Protein AF-A0A142X4V8-F1 (afdb_monomer)

Sequence (94 aa):
MAGRDEIILATAELLLLREICSKAEPFPVPSDIIEFLHLDSLVLYHLVATTDGGFRPTNLGLTVAQLTPSELMPHGCLFRAADIMRATARTDEP

Radius of gyration: 13.43 Å; Cα contacts (8 Å, |Δi|>4): 120; chains: 1; bounding box: 38×34×35 Å

Secondary structure (DSSP, 8-state):
---SSEEEEEHHHHHHHHHHHH-SSPBPPPSSHHHHHHHHHHHHTTSEEEETTEEEE-HHHHHHHHSPPEEEETTEEEEEHHHHHHHHHHHS--

Structure (mmCIF, N/CA/C/O backbone):
data_AF-A0A142X4V8-F1
#
_entry.id   AF-A0A142X4V8-F1
#
loop_
_atom_site.group_PDB
_atom_site.id
_atom_site.type_symbol
_atom_site.label_atom_id
_atom_site.label_alt_id
_atom_site.label_comp_id
_atom_site.label_asym_id
_atom_site.label_entity_id
_atom_site.label_seq_id
_atom_site.pdbx_PDB_ins_code
_atom_site.Cartn_x
_atom_site.Cartn_y
_atom_site.Cartn_z
_atom_site.occupancy
_atom_site.B_iso_or_equiv
_atom_site.auth_seq_id
_atom_site.auth_comp_id
_atom_site.auth_asym_id
_atom_site.auth_atom_id
_atom_site.pdbx_PDB_model_num
ATOM 1 N N . MET A 1 1 ? -24.527 -9.841 7.657 1.00 39.06 1 MET A N 1
ATOM 2 C CA . MET A 1 1 ? -23.175 -10.400 7.451 1.00 39.06 1 MET A CA 1
ATOM 3 C C . MET A 1 1 ? -22.216 -9.226 7.388 1.00 39.06 1 MET A C 1
ATOM 5 O O . MET A 1 1 ? -22.160 -8.572 6.362 1.00 39.06 1 MET A O 1
ATOM 9 N N . ALA A 1 2 ? -21.573 -8.893 8.505 1.00 38.34 2 ALA A N 1
ATOM 10 C CA . ALA A 1 2 ? -20.539 -7.864 8.576 1.00 38.34 2 ALA A CA 1
ATOM 11 C C . ALA A 1 2 ? -19.189 -8.589 8.546 1.00 38.34 2 ALA A C 1
ATOM 13 O O . ALA A 1 2 ? -18.998 -9.510 9.338 1.00 38.34 2 ALA A O 1
ATOM 14 N N . GLY A 1 3 ? -18.320 -8.260 7.591 1.00 38.50 3 GLY A N 1
ATOM 15 C CA . GLY A 1 3 ? -16.996 -8.888 7.482 1.00 38.50 3 GLY A CA 1
ATOM 16 C C . GLY A 1 3 ? -16.358 -8.894 6.090 1.00 38.50 3 GLY A C 1
ATOM 17 O O . GLY A 1 3 ? -15.456 -9.691 5.872 1.00 38.50 3 GLY A O 1
ATOM 18 N N . ARG A 1 4 ? -16.831 -8.087 5.126 1.00 53.03 4 ARG A N 1
ATOM 19 C CA . ARG A 1 4 ? -16.251 -8.023 3.765 1.00 53.03 4 ARG A CA 1
ATOM 20 C C . ARG A 1 4 ? -15.679 -6.663 3.362 1.00 53.03 4 ARG A C 1
ATOM 22 O O . ARG A 1 4 ? -15.126 -6.561 2.277 1.00 53.03 4 ARG A O 1
ATOM 29 N N . ASP A 1 5 ? -15.755 -5.664 4.235 1.00 69.38 5 ASP A N 1
ATOM 30 C CA . ASP A 1 5 ? -15.383 -4.288 3.900 1.00 69.38 5 ASP A CA 1
ATOM 31 C C . ASP A 1 5 ? -14.183 -3.836 4.750 1.00 69.38 5 ASP A C 1
ATOM 33 O O . ASP A 1 5 ? -14.190 -2.789 5.390 1.00 69.38 5 ASP A O 1
ATOM 37 N N . GLU A 1 6 ? -13.157 -4.672 4.850 1.00 82.56 6 GLU A N 1
ATOM 38 C CA . GLU A 1 6 ? -11.945 -4.376 5.614 1.00 82.56 6 GLU A CA 1
ATOM 39 C C . GLU A 1 6 ? -10.724 -4.745 4.777 1.00 82.56 6 GLU A C 1
ATOM 41 O O . GLU A 1 6 ? -10.704 -5.791 4.129 1.00 82.56 6 GLU A O 1
ATOM 46 N N . ILE A 1 7 ? -9.709 -3.884 4.794 1.00 87.69 7 ILE A N 1
ATOM 47 C CA . ILE A 1 7 ? -8.402 -4.174 4.2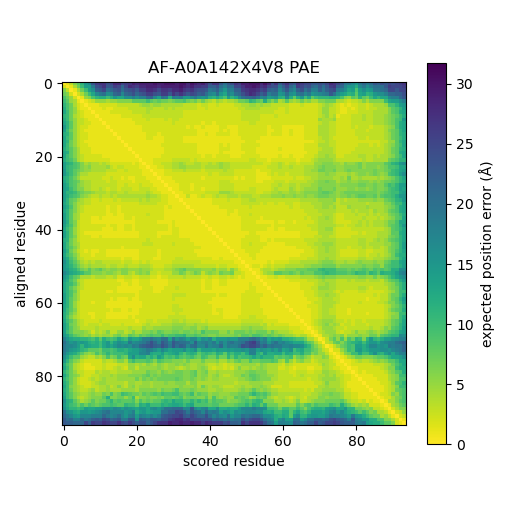06 1.00 87.69 7 ILE A CA 1
ATOM 48 C C . ILE A 1 7 ? -7.448 -4.446 5.361 1.00 87.69 7 ILE A C 1
ATOM 50 O O . ILE A 1 7 ? -7.269 -3.602 6.241 1.00 87.69 7 ILE A O 1
ATOM 54 N N . ILE A 1 8 ? -6.844 -5.629 5.357 1.00 89.69 8 ILE A N 1
ATOM 55 C CA . ILE A 1 8 ? -5.813 -6.015 6.316 1.00 89.69 8 ILE A CA 1
ATOM 56 C C . ILE A 1 8 ? -4.504 -6.099 5.548 1.00 89.69 8 ILE A C 1
ATOM 58 O O . ILE A 1 8 ? -4.377 -6.911 4.637 1.00 89.69 8 ILE A O 1
ATOM 62 N N . LEU A 1 9 ? -3.548 -5.259 5.931 1.00 90.69 9 LEU A N 1
ATOM 63 C CA . LEU A 1 9 ? -2.201 -5.260 5.375 1.00 90.69 9 LEU A CA 1
ATOM 64 C C . LEU A 1 9 ? -1.209 -5.718 6.435 1.00 90.69 9 LEU A C 1
ATOM 66 O O . LEU A 1 9 ? -1.341 -5.370 7.611 1.00 90.69 9 LEU A O 1
ATOM 70 N N . ALA A 1 10 ? -0.168 -6.430 6.025 1.00 92.00 10 ALA A N 1
ATOM 71 C CA . ALA A 1 10 ? 1.028 -6.530 6.846 1.00 92.00 10 ALA A CA 1
ATOM 72 C C . ALA A 1 10 ? 1.668 -5.138 6.999 1.00 92.00 10 ALA A C 1
ATOM 74 O O . ALA A 1 10 ? 1.587 -4.295 6.102 1.00 92.00 10 ALA A O 1
ATOM 75 N N . THR A 1 11 ? 2.374 -4.890 8.106 1.00 90.31 11 THR A N 1
ATOM 76 C CA . THR A 1 11 ? 3.108 -3.623 8.286 1.00 90.31 11 THR A CA 1
ATOM 77 C C . THR A 1 11 ? 4.073 -3.351 7.124 1.00 90.31 11 THR A C 1
ATOM 79 O O . THR A 1 11 ? 4.172 -2.214 6.668 1.00 90.31 11 THR A O 1
ATOM 82 N N . ALA A 1 12 ? 4.737 -4.390 6.606 1.00 92.88 12 ALA A N 1
ATOM 83 C CA . ALA A 1 12 ? 5.630 -4.287 5.451 1.00 92.88 12 ALA A CA 1
ATOM 84 C C . ALA A 1 12 ? 4.901 -3.830 4.174 1.00 92.88 12 ALA A C 1
ATOM 86 O O . ALA A 1 12 ? 5.405 -2.973 3.455 1.00 92.88 12 ALA A O 1
ATOM 87 N N . GLU A 1 13 ? 3.686 -4.326 3.931 1.00 95.62 13 GLU A N 1
ATOM 88 C CA . GLU A 1 13 ? 2.866 -3.942 2.776 1.00 95.62 13 GLU A CA 1
ATOM 89 C C . GLU A 1 13 ? 2.421 -2.481 2.873 1.00 95.62 13 GLU A C 1
ATOM 91 O O . GLU A 1 13 ? 2.461 -1.761 1.880 1.00 95.62 13 GLU A O 1
ATOM 96 N N . LEU A 1 14 ? 2.057 -2.003 4.070 1.00 94.75 14 LEU A N 1
ATOM 97 C CA . LEU A 1 14 ? 1.728 -0.589 4.269 1.00 94.75 14 LEU A CA 1
ATOM 98 C C . LEU A 1 14 ? 2.942 0.323 4.033 1.00 94.75 14 LEU A C 1
ATOM 100 O O . LEU A 1 14 ? 2.798 1.399 3.450 1.00 94.75 14 LEU A O 1
ATOM 104 N N . LEU A 1 15 ? 4.131 -0.083 4.487 1.00 94.50 15 LEU A N 1
ATOM 105 C CA . LEU A 1 15 ? 5.362 0.672 4.243 1.00 94.50 15 LEU A CA 1
ATOM 106 C C . LEU A 1 15 ? 5.691 0.723 2.749 1.00 94.50 15 LEU A C 1
ATOM 108 O O . LEU A 1 15 ? 5.931 1.811 2.226 1.00 94.50 15 LEU A O 1
ATOM 112 N N . LEU A 1 16 ? 5.612 -0.417 2.061 1.00 96.81 16 LEU A N 1
ATOM 113 C CA . LEU A 1 16 ? 5.824 -0.501 0.619 1.00 96.81 16 LEU A CA 1
ATOM 114 C C . LEU A 1 16 ? 4.794 0.335 -0.154 1.00 96.81 16 LEU A C 1
ATOM 116 O O . LEU A 1 16 ? 5.160 1.104 -1.038 1.00 96.81 16 LEU A O 1
ATOM 120 N N . LEU A 1 17 ? 3.512 0.267 0.217 1.00 97.75 17 LEU A N 1
ATOM 121 C CA . LEU A 1 17 ? 2.462 1.092 -0.382 1.00 97.75 17 LEU A CA 1
ATOM 122 C C . LEU A 1 17 ? 2.775 2.586 -0.233 1.00 97.75 17 LEU A C 1
ATOM 124 O O . LEU A 1 17 ? 2.665 3.338 -1.199 1.00 97.75 17 LEU A O 1
ATOM 128 N N . ARG A 1 18 ? 3.190 3.026 0.960 1.00 96.88 18 ARG A N 1
ATOM 129 C CA . ARG A 1 18 ? 3.569 4.426 1.206 1.00 96.8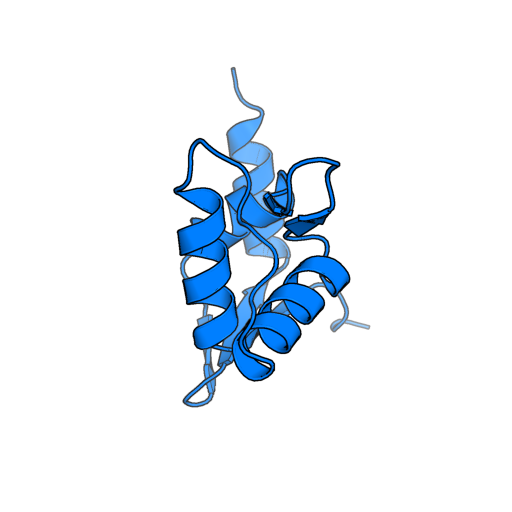8 18 ARG A CA 1
ATOM 130 C C . ARG A 1 18 ? 4.785 4.844 0.387 1.00 96.88 18 ARG A C 1
ATOM 132 O O . ARG A 1 18 ? 4.798 5.959 -0.131 1.00 96.88 18 ARG A O 1
ATOM 139 N N . GLU A 1 19 ? 5.766 3.962 0.232 1.00 97.00 19 GLU A N 1
ATOM 140 C CA . GLU A 1 19 ? 6.907 4.210 -0.643 1.00 97.00 19 GLU A CA 1
ATOM 141 C C . GLU A 1 19 ? 6.452 4.393 -2.096 1.00 97.00 19 GLU A C 1
ATOM 143 O O . GLU A 1 19 ? 6.764 5.419 -2.703 1.00 97.00 19 GLU A O 1
ATOM 148 N N . ILE A 1 20 ? 5.665 3.458 -2.634 1.00 97.12 20 ILE A N 1
ATOM 149 C CA . ILE A 1 20 ? 5.116 3.526 -3.997 1.00 97.12 20 ILE A CA 1
ATOM 150 C C . ILE A 1 20 ? 4.343 4.836 -4.204 1.00 97.12 20 ILE A C 1
ATOM 152 O O . ILE A 1 20 ? 4.573 5.536 -5.189 1.00 97.12 20 ILE A O 1
ATOM 156 N N . CYS A 1 21 ? 3.479 5.209 -3.255 1.00 96.94 21 CYS A N 1
ATOM 157 C CA . CYS A 1 21 ? 2.687 6.440 -3.304 1.00 96.94 21 CYS A CA 1
ATOM 158 C C . CYS A 1 21 ? 3.521 7.729 -3.255 1.00 96.94 21 CYS A C 1
ATOM 160 O O . CYS A 1 21 ? 3.042 8.774 -3.691 1.00 96.94 21 CYS A O 1
ATOM 162 N N . SER A 1 22 ? 4.744 7.680 -2.724 1.00 96.50 22 SER A N 1
ATOM 163 C CA . SER A 1 22 ? 5.630 8.846 -2.625 1.00 96.50 22 SER A CA 1
ATOM 164 C C . SER A 1 22 ? 6.455 9.107 -3.892 1.00 96.50 22 SER A C 1
ATOM 166 O O . SER A 1 22 ? 7.033 10.187 -4.033 1.00 96.50 22 SER A O 1
ATOM 168 N N . LYS A 1 23 ? 6.530 8.141 -4.820 1.00 93.06 23 LYS A N 1
ATOM 169 C CA . LYS A 1 23 ? 7.379 8.234 -6.016 1.00 93.06 23 LYS A CA 1
ATOM 170 C C . LYS A 1 23 ? 6.665 8.919 -7.181 1.00 93.06 23 LYS A C 1
ATOM 172 O O . LYS A 1 23 ? 5.560 8.554 -7.574 1.00 93.06 23 LYS A O 1
ATOM 177 N N . ALA A 1 24 ? 7.362 9.873 -7.798 1.00 91.25 24 ALA A N 1
ATOM 178 C CA . ALA A 1 24 ? 6.928 10.509 -9.041 1.00 91.25 24 ALA A CA 1
ATOM 179 C C . ALA A 1 24 ? 7.021 9.562 -10.250 1.00 91.25 24 ALA A C 1
ATOM 181 O O . ALA A 1 24 ? 6.182 9.632 -11.144 1.00 91.25 24 ALA A O 1
ATOM 182 N N . GLU A 1 25 ? 7.967 8.621 -10.245 1.00 95.19 25 GLU A N 1
ATOM 183 C CA . GLU A 1 25 ? 8.150 7.590 -11.280 1.00 95.19 25 GLU A CA 1
ATOM 184 C C . GLU A 1 25 ? 7.514 6.251 -10.873 1.00 95.19 25 GLU A C 1
ATOM 186 O O . GLU A 1 25 ? 7.329 6.020 -9.673 1.00 95.19 25 GLU A O 1
ATOM 191 N N . PRO A 1 26 ? 7.129 5.374 -11.828 1.00 96.56 26 PRO A N 1
ATOM 192 C CA . PRO A 1 26 ? 6.538 4.089 -11.482 1.00 96.56 26 PRO A CA 1
ATOM 193 C C . PRO A 1 26 ? 7.524 3.262 -10.658 1.00 96.56 26 PRO A C 1
ATOM 195 O O . PRO A 1 26 ? 8.729 3.256 -10.914 1.00 96.56 26 PRO A O 1
ATOM 198 N N . PHE A 1 27 ? 7.010 2.555 -9.659 1.00 96.88 27 PHE A N 1
ATOM 199 C CA . PHE A 1 27 ? 7.826 1.674 -8.843 1.00 96.88 27 PHE A CA 1
ATOM 200 C C . PHE A 1 27 ? 8.248 0.455 -9.685 1.00 96.88 27 PHE A C 1
ATOM 202 O O . PHE A 1 27 ? 7.389 -0.153 -10.323 1.00 96.88 27 PHE A O 1
ATOM 209 N N . PRO A 1 28 ? 9.541 0.101 -9.756 1.00 96.31 28 PRO A N 1
ATOM 210 C CA . PRO A 1 28 ? 9.997 -0.999 -10.603 1.00 96.31 28 PRO A CA 1
ATOM 211 C C . PRO A 1 28 ? 9.573 -2.363 -10.041 1.00 96.31 28 PRO A C 1
ATOM 213 O O . PRO A 1 28 ? 9.215 -2.480 -8.875 1.00 96.31 28 PRO A O 1
ATOM 216 N N . VAL A 1 29 ? 9.652 -3.416 -10.859 1.00 93.75 29 VAL A N 1
ATOM 217 C CA . VAL A 1 29 ? 9.488 -4.797 -10.373 1.00 93.75 29 VAL A CA 1
ATOM 218 C C . VAL A 1 29 ? 10.640 -5.120 -9.403 1.00 93.75 29 VAL A C 1
ATOM 220 O O . VAL A 1 29 ? 11.799 -5.013 -9.817 1.00 93.75 29 VAL A O 1
ATOM 223 N N . PRO A 1 30 ? 10.363 -5.521 -8.147 1.00 93.69 30 PRO A N 1
ATOM 224 C CA . PRO A 1 30 ? 11.392 -5.963 -7.214 1.00 93.69 30 PRO A CA 1
ATOM 225 C C . PRO A 1 30 ? 12.153 -7.179 -7.737 1.00 93.69 30 PRO A C 1
ATOM 227 O O . PRO A 1 30 ? 11.567 -8.090 -8.321 1.00 93.69 30 PRO A O 1
ATOM 230 N N . SER A 1 31 ? 13.459 -7.218 -7.485 1.00 92.25 31 SER A N 1
ATOM 231 C CA . SER A 1 31 ? 14.275 -8.418 -7.702 1.00 92.25 31 SER A CA 1
ATOM 232 C C . SER A 1 31 ? 14.248 -9.372 -6.504 1.00 92.25 31 SER A C 1
ATOM 234 O O . SER A 1 31 ? 14.529 -10.559 -6.668 1.00 92.25 31 SER A O 1
ATOM 236 N N . ASP A 1 32 ? 13.914 -8.866 -5.314 1.00 95.62 32 ASP A N 1
ATOM 237 C CA . ASP A 1 32 ? 13.733 -9.664 -4.106 1.00 95.62 32 ASP A CA 1
ATOM 238 C C . ASP A 1 32 ? 12.337 -10.304 -4.071 1.00 95.62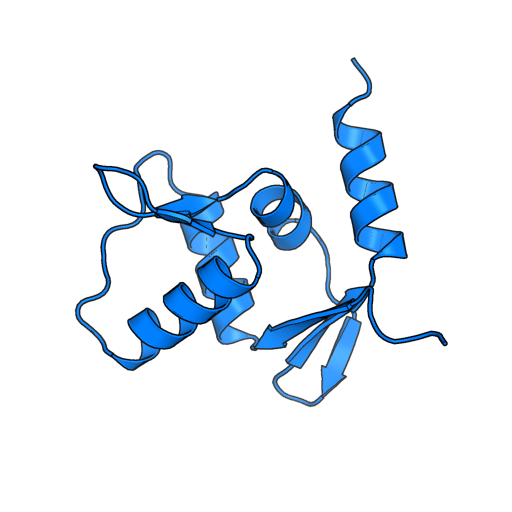 32 ASP A C 1
ATOM 240 O O . ASP A 1 32 ? 11.321 -9.648 -4.308 1.00 95.62 32 ASP A O 1
ATOM 244 N N . ILE A 1 33 ? 12.282 -11.603 -3.764 1.00 95.50 33 ILE A N 1
ATOM 245 C CA . ILE A 1 33 ? 11.034 -12.373 -3.800 1.00 95.50 33 ILE A CA 1
ATOM 246 C C . ILE A 1 33 ? 10.062 -11.977 -2.684 1.00 95.50 33 ILE A C 1
ATOM 248 O O . ILE A 1 33 ? 8.853 -12.044 -2.884 1.00 95.50 33 ILE A O 1
ATOM 252 N N . ILE A 1 34 ? 10.559 -11.562 -1.517 1.00 94.81 34 ILE A N 1
ATOM 253 C CA . ILE A 1 34 ? 9.702 -11.180 -0.391 1.00 94.81 34 ILE A CA 1
ATOM 254 C C . ILE A 1 34 ? 9.043 -9.836 -0.689 1.00 94.81 34 ILE A C 1
ATOM 256 O O . ILE A 1 34 ? 7.830 -9.696 -0.535 1.00 94.81 34 ILE A O 1
ATOM 260 N N . GLU A 1 35 ? 9.813 -8.873 -1.191 1.00 94.94 35 GLU A N 1
ATOM 261 C CA . GLU A 1 35 ? 9.273 -7.589 -1.636 1.00 94.94 35 GLU A CA 1
ATOM 262 C C . GLU A 1 35 ? 8.285 -7.758 -2.800 1.00 94.94 35 GLU A C 1
ATOM 264 O O . GLU A 1 35 ? 7.220 -7.138 -2.798 1.00 94.94 35 GLU A O 1
ATOM 269 N N . PHE A 1 36 ? 8.579 -8.654 -3.751 1.00 96.00 36 PHE A N 1
ATOM 270 C CA . PHE A 1 36 ? 7.653 -8.988 -4.832 1.00 96.00 36 PHE A CA 1
ATOM 271 C C . PHE A 1 36 ? 6.321 -9.539 -4.309 1.00 96.00 36 PHE A C 1
ATOM 273 O O . PHE A 1 36 ? 5.270 -9.116 -4.778 1.00 96.00 36 PHE A O 1
ATOM 280 N N . LEU A 1 37 ? 6.335 -10.443 -3.324 1.00 96.75 37 LEU A N 1
ATOM 281 C CA . LEU A 1 37 ? 5.102 -10.987 -2.742 1.00 96.75 37 LEU A CA 1
ATOM 282 C C . LEU A 1 37 ? 4.274 -9.910 -2.030 1.00 96.75 37 LEU A C 1
ATOM 284 O O . LEU A 1 37 ? 3.052 -9.900 -2.155 1.00 96.75 37 LEU A O 1
ATOM 288 N N . HIS A 1 38 ? 4.917 -8.974 -1.327 1.00 96.69 38 HIS A N 1
ATOM 289 C CA . HIS A 1 38 ? 4.212 -7.832 -0.740 1.00 96.69 38 HIS A CA 1
ATOM 290 C C . HIS A 1 38 ? 3.609 -6.918 -1.809 1.00 96.69 38 HIS A C 1
ATOM 292 O O . HIS A 1 38 ? 2.479 -6.456 -1.660 1.00 96.69 38 HIS A O 1
ATOM 298 N N . LEU A 1 39 ? 4.333 -6.676 -2.901 1.00 97.06 39 LEU A N 1
ATOM 299 C CA . LEU A 1 39 ? 3.819 -5.914 -4.032 1.00 97.06 39 LEU A CA 1
ATOM 300 C C . LEU A 1 39 ? 2.625 -6.614 -4.697 1.00 97.06 39 LEU A C 1
ATOM 302 O O . LEU A 1 39 ? 1.630 -5.957 -4.999 1.00 97.06 39 LEU A O 1
ATOM 306 N N . ASP A 1 40 ? 2.698 -7.931 -4.882 1.00 95.88 40 ASP A N 1
ATOM 307 C CA . ASP A 1 40 ? 1.619 -8.741 -5.451 1.00 95.88 40 ASP A CA 1
ATOM 308 C C . ASP A 1 40 ? 0.358 -8.688 -4.573 1.00 95.88 40 ASP A C 1
ATOM 310 O O . ASP A 1 40 ? -0.733 -8.428 -5.081 1.00 95.88 40 ASP A O 1
ATOM 314 N N . SER A 1 41 ? 0.499 -8.773 -3.242 1.00 95.50 41 SER A N 1
ATOM 315 C CA . SER A 1 41 ? -0.607 -8.528 -2.302 1.00 95.50 41 SER A CA 1
ATOM 316 C C . SER A 1 41 ? -1.266 -7.163 -2.528 1.00 95.50 41 SER A C 1
ATOM 318 O O . SER A 1 41 ? -2.493 -7.061 -2.583 1.00 95.50 41 SER A O 1
ATOM 320 N N . LEU A 1 42 ? -0.477 -6.093 -2.685 1.00 9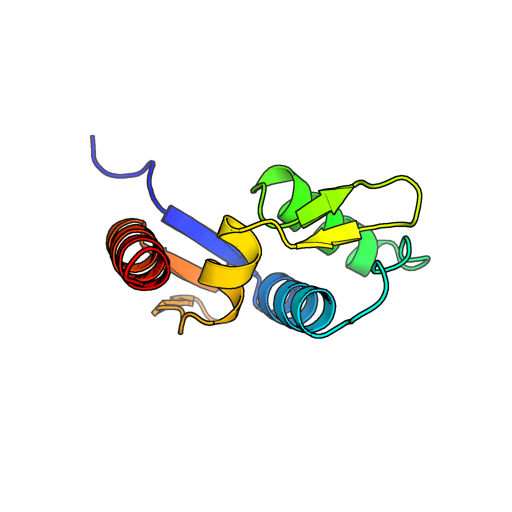7.12 42 LEU A N 1
ATOM 321 C CA . LEU A 1 42 ? -1.011 -4.746 -2.920 1.00 97.12 42 LEU A CA 1
ATOM 322 C C . LEU A 1 42 ? -1.766 -4.637 -4.255 1.00 97.12 42 LEU A C 1
ATOM 324 O O . LEU A 1 42 ? -2.739 -3.880 -4.345 1.00 97.12 42 LEU A O 1
ATOM 328 N N . VAL A 1 43 ? -1.354 -5.396 -5.273 1.00 96.62 43 VAL A N 1
ATOM 329 C CA . VAL A 1 43 ? -2.066 -5.502 -6.555 1.00 96.62 43 VAL A CA 1
ATOM 330 C C . VAL A 1 43 ? -3.369 -6.288 -6.401 1.00 96.62 43 VAL A C 1
ATOM 332 O O . VAL A 1 43 ? -4.406 -5.844 -6.898 1.00 96.62 43 VAL A O 1
ATOM 335 N N . LEU A 1 44 ? -3.355 -7.401 -5.661 1.00 94.12 44 LEU A N 1
ATOM 336 C CA . LEU A 1 44 ? -4.547 -8.203 -5.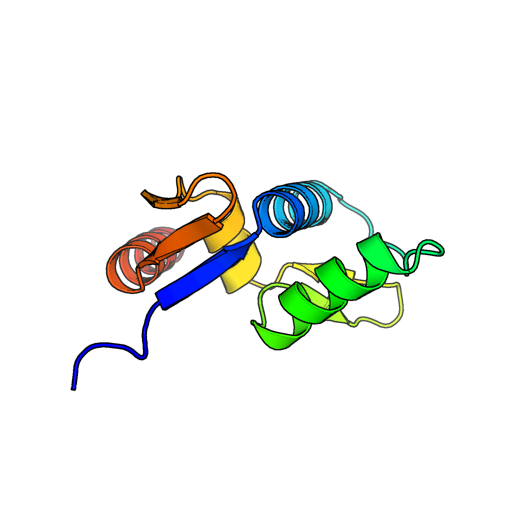361 1.00 94.12 44 LEU A CA 1
ATOM 337 C C . LEU A 1 44 ? -5.611 -7.406 -4.594 1.00 94.12 44 LEU A C 1
ATOM 339 O O . LEU A 1 44 ? -6.802 -7.565 -4.852 1.00 94.12 44 LEU A O 1
ATOM 343 N N . TYR A 1 45 ? -5.194 -6.505 -3.701 1.00 91.75 45 TYR A N 1
ATOM 344 C CA . TYR A 1 45 ? -6.093 -5.576 -3.007 1.00 91.75 45 TYR A CA 1
ATOM 345 C C . TYR A 1 45 ? -6.472 -4.335 -3.832 1.00 91.75 45 TYR A C 1
ATOM 347 O O . TYR A 1 45 ? -7.144 -3.441 -3.317 1.00 91.75 45 TYR A O 1
ATOM 355 N N . HIS A 1 46 ? -6.048 -4.248 -5.096 1.00 94.94 46 HIS A N 1
ATOM 356 C CA . HIS A 1 46 ? -6.271 -3.099 -5.979 1.00 94.94 46 HIS A CA 1
ATOM 357 C C . HIS A 1 46 ? -5.757 -1.760 -5.419 1.00 94.94 46 HIS A C 1
ATOM 359 O O . HIS A 1 46 ? -6.236 -0.690 -5.805 1.00 94.94 46 HIS A O 1
ATOM 365 N N . LEU A 1 47 ? -4.772 -1.792 -4.519 1.00 96.00 47 LEU A N 1
ATOM 366 C CA . LEU A 1 47 ? -4.108 -0.599 -3.983 1.00 96.00 47 LEU A CA 1
ATOM 367 C C . LEU A 1 47 ? -3.013 -0.109 -4.932 1.00 96.00 47 LEU A C 1
ATOM 369 O O . LEU A 1 47 ? -2.717 1.082 -5.001 1.00 96.00 47 LEU A O 1
ATOM 373 N N . VAL A 1 48 ? -2.441 -1.030 -5.699 1.00 97.81 48 VAL A N 1
ATOM 374 C CA . VAL A 1 48 ? -1.423 -0.769 -6.710 1.00 97.81 48 VAL A CA 1
ATOM 375 C C . VAL A 1 48 ? -1.873 -1.388 -8.032 1.00 97.81 48 VAL A C 1
ATOM 377 O O . VAL A 1 48 ? -2.501 -2.442 -8.054 1.00 97.81 48 VAL A O 1
ATOM 380 N N . ALA A 1 49 ? -1.570 -0.727 -9.144 1.00 97.25 49 ALA A N 1
ATOM 381 C CA . ALA A 1 49 ? -1.830 -1.211 -10.491 1.00 97.25 49 ALA A CA 1
ATOM 382 C C . ALA A 1 49 ? -0.522 -1.361 -11.271 1.00 97.25 49 ALA A C 1
ATOM 384 O O . ALA A 1 49 ? 0.394 -0.541 -11.152 1.00 97.25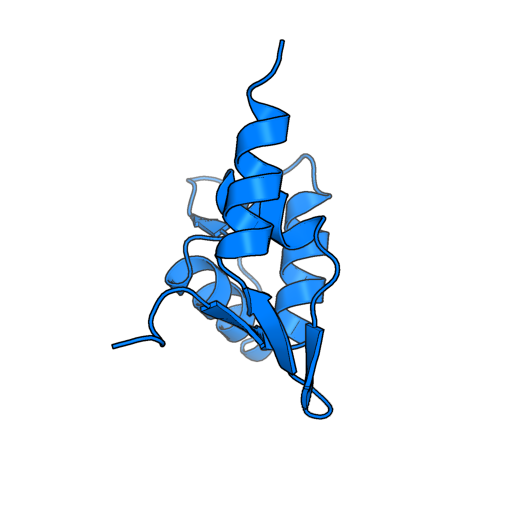 49 ALA A O 1
ATOM 385 N N . THR A 1 50 ? -0.457 -2.399 -12.101 1.00 95.75 50 THR A N 1
ATOM 386 C CA . THR A 1 50 ? 0.621 -2.591 -13.071 1.00 95.75 50 THR A CA 1
ATOM 387 C C . THR A 1 50 ? 0.404 -1.682 -14.280 1.00 95.75 50 THR A C 1
ATOM 389 O O . THR A 1 50 ? -0.705 -1.547 -14.791 1.00 95.75 50 THR A O 1
ATOM 392 N N . THR A 1 51 ? 1.482 -1.062 -14.737 1.00 92.00 51 THR A N 1
ATOM 393 C CA . THR A 1 51 ? 1.563 -0.183 -15.907 1.00 92.00 51 THR A CA 1
ATOM 394 C C . THR A 1 51 ? 2.762 -0.600 -16.757 1.00 92.00 51 THR A C 1
ATOM 396 O O . THR A 1 51 ? 3.639 -1.317 -16.276 1.00 92.00 51 THR A O 1
ATOM 399 N N . ASP A 1 52 ? 2.858 -0.098 -17.988 1.00 87.38 52 ASP A N 1
ATOM 400 C CA . ASP A 1 52 ? 3.976 -0.415 -18.893 1.00 87.38 52 ASP A CA 1
ATOM 401 C C . ASP A 1 52 ? 5.359 -0.031 -18.324 1.00 87.38 52 ASP A C 1
ATOM 403 O O . ASP A 1 52 ? 6.374 -0.591 -18.731 1.00 87.38 52 ASP A O 1
ATOM 407 N N . GLY A 1 53 ? 5.413 0.905 -17.367 1.00 87.75 53 GLY A N 1
ATOM 408 C CA . GLY A 1 53 ? 6.648 1.368 -16.723 1.00 87.75 53 GLY A CA 1
ATOM 409 C C . GLY A 1 53 ? 6.932 0.780 -15.337 1.00 87.75 53 GLY A C 1
ATOM 410 O O . GLY A 1 53 ? 7.925 1.165 -14.726 1.00 87.75 53 GLY A O 1
ATOM 411 N N . GLY A 1 54 ? 6.073 -0.101 -14.813 1.00 94.81 54 GLY A N 1
ATOM 412 C CA . GLY A 1 54 ? 6.148 -0.606 -13.438 1.00 94.81 54 GLY A CA 1
ATOM 413 C C . GLY A 1 54 ? 4.821 -0.448 -12.702 1.00 94.81 54 GLY A C 1
ATOM 414 O O . GLY A 1 54 ? 3.754 -0.621 -13.285 1.00 94.81 54 GLY A O 1
ATOM 415 N N . PHE A 1 55 ? 4.859 -0.100 -11.424 1.00 97.69 55 PHE A N 1
ATOM 416 C CA . PHE A 1 55 ? 3.697 -0.101 -10.544 1.00 97.69 55 PHE A CA 1
ATOM 417 C C . PHE A 1 55 ? 3.347 1.307 -10.065 1.00 97.69 55 PHE A C 1
ATOM 419 O O . PHE A 1 55 ? 4.216 2.102 -9.700 1.00 97.69 55 PHE A O 1
ATOM 426 N N . ARG A 1 56 ? 2.054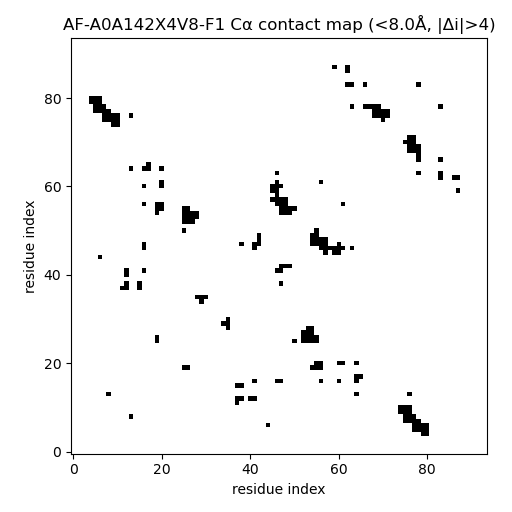 1.625 -10.068 1.00 97.88 56 ARG A N 1
ATOM 427 C CA . ARG A 1 56 ? 1.514 2.918 -9.635 1.00 97.88 56 ARG A CA 1
ATOM 428 C C . ARG A 1 56 ? 0.427 2.711 -8.591 1.00 97.88 56 ARG A C 1
ATOM 430 O O . ARG A 1 56 ? -0.316 1.736 -8.694 1.00 97.88 56 ARG A O 1
ATOM 437 N N . PRO A 1 57 ? 0.291 3.611 -7.608 1.00 97.31 57 PRO A N 1
ATOM 438 C CA . PRO A 1 57 ? -0.823 3.522 -6.681 1.00 97.31 57 PRO A CA 1
ATOM 439 C C . PRO A 1 57 ? -2.138 3.817 -7.410 1.00 97.31 57 PRO A C 1
ATOM 441 O O . PRO A 1 57 ? -2.192 4.654 -8.313 1.00 97.31 57 PRO A O 1
ATOM 444 N N . THR A 1 58 ? -3.209 3.140 -7.014 1.00 96.06 58 THR A N 1
ATOM 445 C CA . THR A 1 58 ? -4.569 3.513 -7.421 1.00 96.06 58 THR A CA 1
ATOM 446 C C . THR A 1 58 ? -5.088 4.648 -6.535 1.00 96.06 58 THR A C 1
ATOM 448 O O . THR A 1 58 ? -4.486 4.972 -5.509 1.00 96.06 58 THR A O 1
ATOM 451 N N . ASN A 1 59 ? -6.250 5.222 -6.866 1.00 93.75 59 ASN A N 1
ATOM 452 C CA . ASN A 1 59 ? -6.914 6.186 -5.977 1.00 93.75 59 ASN A CA 1
ATOM 453 C C . ASN A 1 59 ? -7.183 5.579 -4.591 1.00 93.75 59 ASN A C 1
ATOM 455 O O . ASN A 1 59 ? -6.945 6.229 -3.576 1.00 93.75 59 ASN A O 1
ATOM 459 N N . LEU A 1 60 ? -7.599 4.307 -4.544 1.00 92.81 60 LEU A N 1
ATOM 460 C CA . LEU A 1 60 ? -7.787 3.577 -3.291 1.00 92.81 60 LEU A CA 1
ATOM 461 C C . LEU A 1 60 ? -6.460 3.406 -2.536 1.00 92.81 60 LEU A C 1
ATOM 463 O O . LEU A 1 60 ? -6.410 3.643 -1.331 1.00 92.81 60 LEU A O 1
ATOM 467 N N . GLY A 1 61 ? -5.378 3.052 -3.236 1.00 95.19 61 GLY A N 1
ATOM 468 C CA . GLY A 1 61 ? -4.036 2.957 -2.657 1.00 95.19 61 GLY A CA 1
ATOM 469 C C . GLY A 1 61 ? -3.540 4.266 -2.056 1.00 95.19 61 GLY A C 1
ATOM 470 O O . GLY A 1 61 ? -3.020 4.268 -0.941 1.00 95.19 61 GLY A O 1
ATOM 471 N N . LEU A 1 62 ? -3.759 5.388 -2.748 1.00 95.56 62 LEU A N 1
ATOM 472 C CA . LEU A 1 62 ? -3.441 6.726 -2.244 1.00 95.56 62 LEU A CA 1
ATOM 473 C C . LEU A 1 62 ? -4.226 7.047 -0.970 1.00 95.56 62 LEU A C 1
ATOM 475 O O . LEU A 1 62 ? -3.634 7.513 0.004 1.00 95.56 62 LEU A O 1
ATOM 479 N N . THR A 1 63 ? -5.531 6.755 -0.948 1.00 93.56 63 THR A N 1
ATOM 480 C CA . THR A 1 63 ? -6.361 6.931 0.251 1.00 93.56 63 THR A CA 1
ATOM 481 C C . THR A 1 63 ? -5.829 6.090 1.413 1.00 93.56 63 THR A C 1
ATOM 483 O O . THR A 1 63 ? -5.571 6.622 2.490 1.00 93.56 63 THR A O 1
ATOM 486 N N . VAL A 1 64 ? -5.611 4.789 1.204 1.00 93.00 64 VAL A N 1
ATOM 487 C CA . VAL A 1 64 ? -5.145 3.867 2.253 1.00 93.00 64 VAL A CA 1
ATOM 488 C C . VAL A 1 64 ? -3.760 4.258 2.778 1.00 93.00 64 VAL A C 1
ATOM 490 O O . VAL A 1 64 ? -3.545 4.241 3.989 1.00 93.00 64 VAL A O 1
ATOM 493 N N . ALA A 1 65 ? -2.837 4.681 1.910 1.00 94.12 65 ALA A N 1
ATOM 494 C CA . ALA A 1 65 ? -1.487 5.088 2.304 1.00 94.12 65 ALA A CA 1
ATOM 495 C C . ALA A 1 65 ? -1.470 6.267 3.295 1.00 94.12 65 ALA A C 1
ATOM 497 O O . ALA A 1 65 ? -0.580 6.340 4.150 1.00 94.12 65 ALA A O 1
ATOM 498 N N . GLN A 1 66 ? -2.449 7.170 3.188 1.00 92.00 66 GLN A N 1
ATOM 499 C CA . GLN A 1 66 ? -2.584 8.364 4.027 1.00 92.00 66 GLN A CA 1
ATOM 500 C C . GLN A 1 66 ? -3.363 8.112 5.324 1.00 92.00 66 GLN A C 1
ATOM 502 O O . GLN A 1 66 ? -3.318 8.936 6.238 1.00 92.00 66 GLN A O 1
ATOM 507 N N . LEU A 1 67 ? -4.069 6.986 5.425 1.00 90.12 67 LEU A N 1
ATOM 508 C CA . LEU A 1 67 ? -4.818 6.634 6.623 1.00 90.12 67 LEU A CA 1
ATOM 509 C C . LEU A 1 67 ? -3.903 6.089 7.725 1.00 90.12 67 LEU A C 1
ATOM 511 O O . LEU A 1 67 ? -2.880 5.437 7.484 1.00 90.12 67 LEU A O 1
ATOM 515 N N . THR A 1 68 ? -4.320 6.331 8.966 1.00 87.38 68 THR A N 1
ATOM 516 C CA . THR A 1 68 ? -3.757 5.669 10.143 1.00 87.38 68 THR A CA 1
ATOM 517 C C . THR A 1 68 ? -4.528 4.367 10.369 1.00 87.38 68 THR A C 1
ATOM 519 O O . THR A 1 68 ? -5.738 4.432 10.598 1.00 87.38 68 THR A O 1
ATOM 522 N N . PRO A 1 69 ? -3.880 3.191 10.293 1.00 86.50 69 PRO A N 1
ATOM 523 C CA . PRO A 1 69 ? -4.558 1.924 10.536 1.00 86.50 69 PRO A CA 1
ATOM 524 C C . PRO A 1 69 ? -4.951 1.770 12.006 1.00 86.50 69 PRO A C 1
ATOM 526 O O . PRO A 1 69 ? -4.305 2.311 12.902 1.00 86.50 69 PRO A O 1
ATOM 529 N N . SER A 1 70 ? -5.968 0.949 12.255 1.00 82.25 70 SER A N 1
ATOM 530 C CA . SER A 1 70 ? -6.167 0.355 13.576 1.00 82.25 70 SER A CA 1
ATOM 531 C C . SER A 1 70 ? -5.146 -0.769 13.774 1.00 82.25 70 SER A C 1
ATOM 533 O O . SER A 1 70 ? -4.994 -1.631 12.904 1.00 82.25 70 SER A O 1
ATOM 535 N N . GLU A 1 71 ? -4.453 -0.783 14.911 1.00 69.19 71 GLU A N 1
ATOM 536 C CA . GLU A 1 71 ? -3.595 -1.909 15.289 1.00 69.19 71 GLU A CA 1
ATOM 537 C C . GLU A 1 71 ? -4.482 -3.110 15.623 1.00 69.19 71 GLU A C 1
ATOM 539 O O . GLU A 1 71 ? -5.313 -3.028 16.530 1.00 69.19 71 GLU A O 1
ATOM 544 N N . LEU A 1 72 ? -4.353 -4.213 14.878 1.00 61.59 72 LEU A N 1
ATOM 545 C CA . LEU A 1 72 ? -5.185 -5.400 15.116 1.00 61.59 72 LEU A CA 1
ATOM 546 C C . LEU A 1 72 ? -4.408 -6.583 15.690 1.00 61.59 72 LEU A C 1
ATOM 548 O O . LEU A 1 72 ? -4.995 -7.409 16.374 1.00 61.59 72 LEU A O 1
ATOM 552 N N . MET A 1 73 ? -3.094 -6.638 15.480 1.00 58.34 73 MET A N 1
ATOM 553 C CA . MET A 1 73 ? -2.157 -7.651 15.982 1.00 58.34 73 MET A CA 1
ATOM 554 C C . MET A 1 73 ? -0.721 -7.118 15.801 1.00 58.34 73 MET A C 1
ATOM 556 O O . MET A 1 73 ? -0.555 -6.154 15.053 1.00 58.34 73 MET A O 1
ATOM 560 N N . PRO A 1 74 ? 0.331 -7.714 16.408 1.00 66.88 74 PRO A N 1
ATOM 561 C CA . PRO A 1 74 ? 1.687 -7.137 16.412 1.00 66.88 74 PRO A CA 1
ATOM 562 C C . PRO A 1 74 ? 2.299 -6.782 15.041 1.00 66.88 74 PRO A C 1
ATOM 564 O O . PRO A 1 74 ? 3.241 -5.997 14.999 1.00 66.88 74 PRO A O 1
ATOM 567 N N . HIS A 1 75 ? 1.781 -7.317 13.927 1.00 70.25 75 HIS A N 1
ATOM 568 C CA . HIS A 1 75 ? 2.311 -7.078 12.573 1.00 70.25 75 HIS A CA 1
ATOM 569 C C . HIS A 1 75 ? 1.234 -6.792 11.507 1.00 70.25 75 HIS A C 1
ATOM 571 O O . HIS A 1 75 ? 1.527 -6.839 10.311 1.00 70.25 75 HIS A O 1
ATOM 577 N N . GLY A 1 76 ? -0.012 -6.532 11.923 1.00 79.81 76 GLY A N 1
ATOM 578 C CA . GLY A 1 76 ? -1.156 -6.346 11.024 1.00 79.81 76 GLY A CA 1
ATOM 579 C C . GLY A 1 76 ? -1.821 -4.980 11.190 1.00 79.81 76 GLY A C 1
ATOM 580 O O . GLY A 1 76 ? -2.178 -4.580 12.299 1.00 79.81 76 GLY A O 1
ATOM 581 N N . CYS A 1 77 ? -2.018 -4.289 10.072 1.00 84.75 77 CYS A N 1
ATOM 582 C CA . CYS A 1 77 ? -2.693 -3.005 9.955 1.00 84.75 77 CYS A CA 1
ATOM 583 C C . CYS A 1 77 ? -4.115 -3.215 9.420 1.00 84.75 77 CYS A C 1
ATOM 585 O O . CYS A 1 77 ? -4.279 -3.704 8.302 1.00 84.75 77 CYS A O 1
ATOM 587 N N . LEU A 1 78 ? -5.138 -2.818 10.183 1.00 87.81 78 LEU A N 1
ATOM 588 C CA . LEU A 1 78 ? -6.525 -2.835 9.714 1.00 87.81 78 LEU A CA 1
ATOM 589 C C . LEU A 1 78 ? -6.966 -1.462 9.227 1.00 87.81 78 LEU A C 1
ATOM 591 O O . LEU A 1 78 ? -6.900 -0.476 9.963 1.00 87.81 78 LEU A O 1
ATOM 595 N N . PHE A 1 79 ? -7.564 -1.450 8.043 1.00 86.00 79 PHE A N 1
ATOM 596 C CA . PHE A 1 79 ? -8.307 -0.328 7.497 1.00 86.00 79 PHE A CA 1
ATOM 597 C C . PHE A 1 79 ? -9.775 -0.720 7.343 1.00 86.00 79 PHE A C 1
ATOM 599 O O . PHE A 1 79 ? -10.126 -1.607 6.562 1.00 86.00 79 PHE A O 1
ATOM 606 N N . ARG A 1 80 ? -10.648 -0.050 8.097 1.00 86.62 80 ARG A N 1
ATOM 607 C CA . ARG A 1 80 ? -12.097 -0.250 8.003 1.00 86.62 80 ARG A CA 1
ATOM 608 C C . ARG A 1 80 ? -12.631 0.477 6.776 1.00 86.62 80 ARG A C 1
ATOM 610 O O . ARG A 1 80 ? -12.291 1.641 6.564 1.00 86.62 80 ARG A O 1
ATOM 617 N N . ALA A 1 81 ? -13.541 -0.134 6.019 1.00 84.06 81 ALA A N 1
ATOM 618 C CA . ALA A 1 81 ? -14.135 0.536 4.860 1.00 84.06 81 ALA A CA 1
ATOM 619 C C . ALA A 1 81 ? -14.866 1.823 5.216 1.00 84.06 81 ALA A C 1
ATOM 621 O O . ALA A 1 81 ? -14.860 2.746 4.415 1.00 84.06 81 ALA A O 1
ATOM 622 N N . ALA A 1 82 ? -15.459 1.926 6.408 1.00 82.69 82 ALA A N 1
ATOM 623 C CA . ALA A 1 82 ? -16.093 3.170 6.836 1.00 82.69 82 ALA A CA 1
ATOM 624 C C . ALA A 1 82 ? -15.098 4.346 6.862 1.00 82.69 82 ALA A C 1
ATOM 626 O O . ALA A 1 82 ? -15.460 5.460 6.484 1.00 82.69 82 ALA A O 1
ATOM 627 N N . ASP A 1 83 ? -13.849 4.096 7.262 1.00 84.25 83 ASP A N 1
ATOM 628 C CA . ASP A 1 83 ? -12.798 5.114 7.305 1.00 84.25 83 ASP A CA 1
ATOM 629 C C . ASP A 1 83 ? -12.264 5.413 5.897 1.00 84.25 83 ASP A C 1
ATOM 631 O O . ASP A 1 83 ? -12.086 6.579 5.545 1.00 84.25 83 ASP A O 1
ATOM 635 N N . ILE A 1 84 ? -12.119 4.380 5.059 1.00 83.44 84 ILE A N 1
ATOM 636 C CA . ILE A 1 84 ? -11.747 4.517 3.641 1.00 83.44 84 ILE A CA 1
ATOM 637 C C . ILE A 1 84 ? -12.791 5.351 2.888 1.00 83.44 84 ILE A C 1
ATOM 639 O O . ILE A 1 84 ? -12.450 6.368 2.294 1.00 83.44 84 ILE A O 1
ATOM 643 N N . MET A 1 85 ? -14.073 4.986 2.973 1.00 84.31 85 MET A N 1
ATOM 644 C CA . MET A 1 85 ? -15.176 5.696 2.318 1.00 84.31 85 MET A CA 1
ATOM 645 C C . MET A 1 85 ? -15.253 7.164 2.744 1.00 84.31 85 MET A C 1
ATOM 647 O O . MET A 1 85 ? -15.465 8.041 1.907 1.00 84.31 85 MET A O 1
ATOM 651 N N . ARG A 1 86 ? -15.075 7.447 4.042 1.00 83.38 86 ARG A N 1
ATOM 652 C CA . ARG A 1 86 ? -15.050 8.825 4.556 1.00 83.38 86 ARG A CA 1
ATOM 653 C C . ARG A 1 86 ? -13.890 9.630 3.983 1.00 83.38 86 ARG A C 1
ATOM 655 O O . ARG A 1 86 ? -14.064 10.817 3.730 1.00 83.38 86 ARG A O 1
ATOM 662 N N . ALA A 1 87 ? -12.722 9.017 3.821 1.00 79.25 87 ALA A N 1
ATOM 663 C CA . ALA A 1 87 ? -11.549 9.687 3.277 1.00 79.25 87 ALA A CA 1
ATOM 664 C C . ALA A 1 87 ? -11.678 9.931 1.767 1.00 79.25 87 ALA A C 1
ATOM 666 O O . ALA A 1 87 ? -11.413 11.041 1.311 1.00 79.25 87 ALA A O 1
ATOM 667 N N . THR A 1 88 ? -12.173 8.952 1.005 1.00 78.31 88 THR A N 1
ATOM 668 C CA . THR A 1 88 ? -12.418 9.115 -0.436 1.00 78.31 88 THR A CA 1
ATOM 669 C C . THR A 1 88 ? -13.424 10.237 -0.706 1.00 78.31 88 THR A C 1
ATOM 671 O O . THR A 1 88 ? -13.131 11.123 -1.499 1.00 78.31 88 THR A O 1
ATOM 674 N N . ALA A 1 89 ? -14.534 10.297 0.040 1.00 74.19 89 ALA A N 1
ATOM 675 C CA . ALA A 1 89 ? -15.557 11.335 -0.134 1.00 74.19 89 ALA A CA 1
ATOM 676 C C . ALA A 1 89 ? -15.059 12.776 0.113 1.00 74.19 89 ALA A C 1
ATOM 678 O O . ALA A 1 89 ? -15.641 13.715 -0.414 1.00 74.19 89 ALA A O 1
ATOM 679 N N . ARG A 1 90 ? -13.989 12.968 0.900 1.00 63.53 90 ARG A N 1
ATOM 680 C CA . ARG A 1 90 ? -13.369 14.290 1.133 1.00 63.53 90 ARG A CA 1
ATOM 681 C C . ARG A 1 90 ? -12.426 14.728 0.017 1.00 63.53 90 ARG A C 1
ATOM 683 O O . ARG A 1 90 ? -12.060 15.893 -0.036 1.00 63.53 90 ARG A O 1
ATOM 690 N N . THR A 1 91 ? -11.986 13.795 -0.821 1.00 56.19 91 THR A N 1
ATOM 691 C CA . THR A 1 91 ? -11.035 14.075 -1.907 1.00 56.19 91 THR A CA 1
ATOM 692 C C . THR A 1 91 ? -11.762 14.563 -3.170 1.00 56.19 91 THR A C 1
ATOM 694 O O . THR A 1 91 ? -11.129 15.128 -4.054 1.00 56.19 91 THR A O 1
ATOM 697 N N . ASP A 1 92 ? -13.089 14.392 -3.221 1.00 52.25 92 ASP A N 1
ATOM 698 C CA . ASP A 1 92 ? -13.973 14.817 -4.314 1.00 52.25 92 ASP A CA 1
ATOM 699 C C . ASP A 1 92 ? -14.656 16.187 -4.069 1.00 52.25 92 ASP A C 1
ATOM 701 O O . ASP A 1 92 ? -15.462 16.624 -4.894 1.00 52.25 92 ASP A O 1
ATOM 705 N N . GLU A 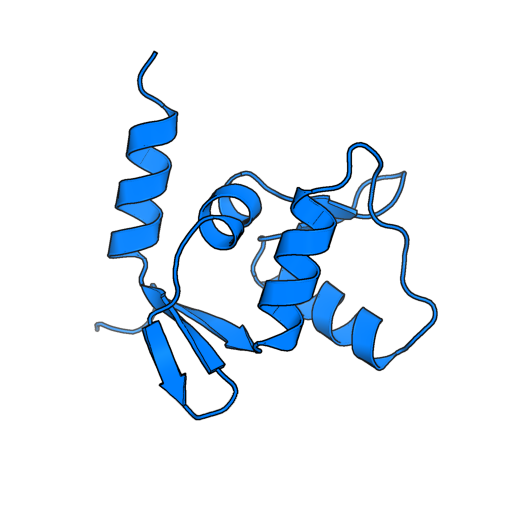1 93 ? -14.370 16.881 -2.956 1.00 38.31 93 GLU A N 1
ATOM 706 C CA . GLU A 1 93 ? -14.817 18.271 -2.750 1.00 38.31 93 GLU A CA 1
ATOM 707 C C . GLU A 1 93 ? -13.858 19.254 -3.465 1.00 38.31 93 GLU A C 1
ATOM 709 O O . GLU A 1 93 ? -12.644 19.136 -3.283 1.00 38.31 93 GLU A O 1
ATOM 714 N N . PRO A 1 94 ? -14.379 20.184 -4.297 1.00 45.00 94 PRO A N 1
ATOM 715 C CA . PRO A 1 94 ? -13.580 21.093 -5.130 1.00 45.00 94 PRO A CA 1
ATOM 716 C C . PRO A 1 94 ? -12.817 22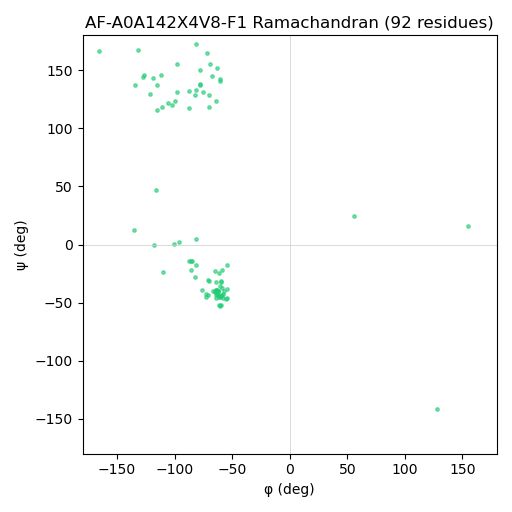.174 -4.353 1.00 45.00 94 PRO A C 1
ATOM 718 O O . PRO A 1 94 ? -13.308 22.626 -3.293 1.00 45.00 94 PRO A O 1
#

pLDDT: mean 86.01, std 15.32, range [38.31, 97.88]

Solvent-accessible surface area (backbone atoms only — not comparable to full-atom values): 5486 Å² total; per-residue (Å²): 138,89,87,83,58,65,51,77,37,44,52,67,39,51,52,50,47,37,52,45,60,69,46,94,61,54,36,67,82,61,89,49,69,68,60,36,52,40,50,50,50,35,38,77,70,52,25,29,42,86,51,101,74,26,34,41,53,31,74,62,23,50,51,57,51,74,52,82,58,48,84,75,51,104,59,37,33,35,42,53,40,73,60,51,52,57,52,52,63,63,70,72,62,132

Nearest PDB structures (foldseek):
  8bii-assembly3_G-2  TM=6.633E-01  e=3.457E-01  Photorhabdus laumondii subsp. laumondii TTO1
  8big-assembly1_A  TM=6.619E-01  e=3.943E-01  Photorhabdus laumondii subsp. laumondii TTO1
  8bii-assembly4_F  TM=6.676E-01  e=3.943E-01  Photorhabdus laumondii subsp. laumondii TTO1
  8bii-assembly2_H  TM=5.365E-01  e=3.457E-01  Photorhabdus laumondii subsp. laumondii TTO1
  1d6m-assembly1_A  TM=5.462E-01  e=3.032E+00  Escherichia coli

Mean predicted aligned error: 5.8 Å

Foldseek 3Di:
DPDDQKDKAFQLLLVLLLVQAVDPFHDAQDPDPVSNVSVVSCVVVQQWDQDPRHIHGDPLSNLSSPDQFDDDDPGMGMDGNVSSVVSSVVVPDD